Protein AF-A0A2I0UJ95-F1 (afdb_monomer)

Organism: NCBI:txid1758121

Sequence (127 aa):
MPQLIFEKSWQSDEVPADWKRGNVTQYSKREKKEDPGNYRPVSLTSVPGKIMKQILPESLLRHVEYKEAIDDSQHGFTKGKPCLTNLVAFYDIATALVDKGRATDIIYLDLCKAFDTVPHDILVSKL

Mean predicted aligned error: 6.7 Å

Radius of gyration: 20.38 Å; Cα contacts (8 Å, |Δi|>4): 74; chains: 1; bounding box: 40×40×61 Å

Solvent-accessible surface area (backbone atoms only — not comparable to full-atom values): 8041 Å² total; per-residue (Å²): 115,73,64,60,56,53,52,50,26,63,75,64,78,46,75,61,71,70,46,77,42,55,54,75,43,77,43,70,48,96,60,67,88,84,45,78,85,38,45,44,80,42,71,50,53,35,71,69,38,50,52,53,63,65,62,51,50,63,61,51,51,54,49,39,59,74,65,61,72,64,61,90,85,61,32,84,97,41,88,96,35,54,74,64,59,51,52,50,55,49,48,55,54,51,50,60,38,49,78,69,72,43,92,80,87,86,87,89,84,83,69,82,58,61,85,81,66,62,58,63,72,61,52,59,72,71,104

Foldseek 3Di:
DLVVLLVVCVVVVHDDPLQVAWDWDWDADPPDPPDPLRTDTDTHGDPSNVVSVVVPVVVVVVVCVVVVVDDPLDQPPDPPRDPVNNVVVVVVVVVVCVVVVHDDDDDDDDDDPVVVPDDPVVVVVSD

pLDDT: mean 88.44, std 7.74, range [55.12, 97.56]

Structure (mmCIF, N/CA/C/O backbone):
data_AF-A0A2I0UJ95-F1
#
_entry.id   AF-A0A2I0UJ95-F1
#
loop_
_atom_site.group_PDB
_atom_site.id
_atom_site.type_symbol
_atom_site.label_atom_id
_atom_site.label_alt_id
_atom_site.label_comp_id
_atom_site.label_asym_id
_atom_site.label_entity_id
_atom_site.label_seq_id
_atom_site.pdbx_PDB_ins_code
_atom_site.Cartn_x
_atom_site.Cartn_y
_atom_site.Cartn_z
_atom_site.occupancy
_atom_site.B_iso_or_equiv
_atom_site.auth_seq_id
_atom_site.auth_comp_id
_atom_site.auth_asym_id
_atom_site.auth_atom_id
_atom_site.pdbx_PDB_model_num
ATOM 1 N N . MET A 1 1 ? -2.754 -3.826 31.243 1.00 55.12 1 MET A N 1
ATOM 2 C CA . MET A 1 1 ? -4.123 -3.289 31.044 1.00 55.12 1 MET A CA 1
ATOM 3 C C . MET A 1 1 ? -4.557 -3.322 29.572 1.00 55.12 1 MET A C 1
ATOM 5 O O . MET A 1 1 ? -5.556 -3.980 29.328 1.00 55.12 1 MET A O 1
ATOM 9 N N . PRO A 1 2 ? -3.839 -2.743 28.579 1.00 60.97 2 PRO A N 1
ATOM 10 C CA . PRO A 1 2 ? -4.275 -2.797 27.169 1.00 60.97 2 PRO A CA 1
ATOM 11 C C . PRO A 1 2 ? -4.273 -4.215 26.572 1.00 60.97 2 PRO A C 1
ATOM 13 O O . PRO A 1 2 ? -5.222 -4.596 25.900 1.00 60.97 2 PRO A O 1
ATOM 16 N N . GLN A 1 3 ? -3.244 -5.015 26.879 1.00 69.75 3 GLN A N 1
ATOM 17 C CA . GLN A 1 3 ? -3.091 -6.381 26.357 1.00 69.75 3 GLN A CA 1
ATOM 18 C C . GLN A 1 3 ? -4.256 -7.301 26.738 1.00 69.75 3 GLN A C 1
ATOM 20 O O . GLN A 1 3 ? -4.768 -7.996 25.877 1.00 69.75 3 GLN A O 1
ATOM 25 N N . LEU A 1 4 ? -4.752 -7.234 27.980 1.00 82.88 4 LEU A N 1
ATOM 26 C CA . LEU A 1 4 ? -5.847 -8.095 28.446 1.00 82.88 4 LEU A CA 1
ATOM 27 C C . LEU A 1 4 ? -7.150 -7.881 27.658 1.00 82.88 4 LEU A C 1
ATOM 29 O O . LEU A 1 4 ? -7.875 -8.835 27.394 1.00 82.88 4 LEU A O 1
ATOM 33 N N . ILE A 1 5 ? -7.456 -6.635 27.282 1.00 86.50 5 ILE A N 1
ATOM 34 C CA . ILE A 1 5 ? -8.684 -6.320 26.538 1.00 86.50 5 ILE A CA 1
ATOM 35 C C . ILE A 1 5 ? -8.557 -6.790 25.083 1.00 86.50 5 ILE A C 1
ATOM 37 O O . ILE A 1 5 ? -9.523 -7.315 24.533 1.00 86.50 5 ILE A O 1
ATOM 41 N N . PHE A 1 6 ? -7.373 -6.655 24.475 1.00 87.38 6 PHE A N 1
ATOM 42 C CA . PHE A 1 6 ? -7.114 -7.178 23.129 1.00 87.38 6 PHE A CA 1
ATOM 43 C C . PHE A 1 6 ? -7.130 -8.708 23.093 1.00 87.38 6 PHE A C 1
ATOM 45 O O . PHE A 1 6 ? -7.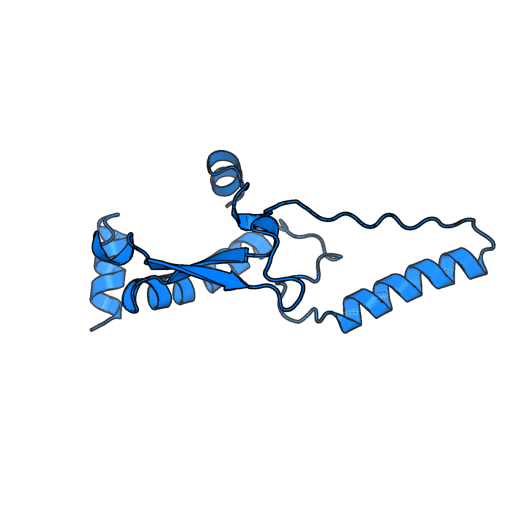769 -9.276 22.217 1.00 87.38 6 PHE A O 1
ATOM 52 N N . GLU A 1 7 ? -6.508 -9.364 24.073 1.00 88.00 7 GLU A N 1
ATOM 53 C CA . GLU A 1 7 ? -6.500 -10.823 24.220 1.00 88.00 7 GLU A CA 1
ATOM 54 C C . GLU A 1 7 ? -7.922 -11.373 24.361 1.00 88.00 7 GLU A C 1
ATOM 56 O O . GLU A 1 7 ? -8.314 -12.298 23.657 1.00 88.00 7 GLU A O 1
ATOM 61 N N . LYS A 1 8 ? -8.731 -10.753 25.231 1.00 90.12 8 LYS A N 1
ATOM 62 C CA . LYS A 1 8 ? -10.128 -11.146 25.425 1.00 90.12 8 LYS A CA 1
ATOM 63 C C . LYS A 1 8 ? -10.932 -10.980 24.138 1.00 90.12 8 LYS A C 1
ATOM 65 O O . LYS A 1 8 ? -11.675 -11.882 23.783 1.00 90.12 8 LYS A O 1
ATOM 70 N N . SER A 1 9 ? -10.756 -9.853 23.447 1.00 89.06 9 SER A N 1
ATOM 71 C CA . SER A 1 9 ? -11.421 -9.577 22.171 1.00 89.06 9 SER A CA 1
ATOM 72 C C . SER A 1 9 ? -11.030 -10.576 21.079 1.00 89.06 9 SER A C 1
ATOM 74 O O . SER A 1 9 ? -11.883 -10.972 20.292 1.00 89.06 9 SER A O 1
ATOM 76 N N . TRP A 1 10 ? -9.766 -11.011 21.062 1.00 86.88 10 TRP A N 1
ATOM 77 C CA . TRP A 1 10 ? -9.265 -12.041 20.154 1.00 86.88 10 TRP A CA 1
ATOM 78 C C . TRP A 1 10 ? -9.848 -13.423 20.462 1.00 86.88 10 TRP A C 1
ATOM 80 O O . TRP A 1 10 ? -10.262 -14.127 19.556 1.00 86.88 10 TRP A O 1
ATOM 90 N N . GLN A 1 11 ? -9.913 -13.810 21.739 1.00 91.12 11 GLN A N 1
ATOM 91 C CA . GLN A 1 11 ? -10.437 -15.119 22.145 1.00 91.12 11 GLN A CA 1
ATOM 92 C C . GLN A 1 11 ? -11.956 -15.239 22.002 1.00 91.12 11 GLN A C 1
ATOM 94 O O . GLN A 1 11 ? -12.463 -16.343 21.827 1.00 91.12 11 GLN A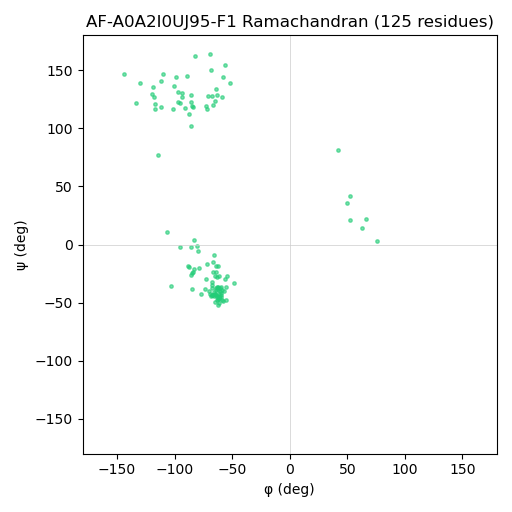 O 1
ATOM 99 N N . SER A 1 12 ? -12.687 -14.131 22.141 1.00 92.75 12 SER A N 1
ATOM 100 C CA . SER A 1 12 ? -14.149 -14.128 22.075 1.00 92.75 12 SER A CA 1
ATOM 101 C C . SER A 1 12 ? -14.705 -13.776 20.697 1.00 92.75 12 SER A C 1
ATOM 103 O O . SER A 1 12 ? -15.921 -13.698 20.569 1.00 92.75 12 SER A O 1
ATOM 105 N N . ASP A 1 13 ? -13.852 -13.474 19.710 1.00 88.56 13 ASP A N 1
ATOM 106 C CA . ASP A 1 13 ? -14.234 -12.928 18.396 1.00 88.56 13 ASP A CA 1
ATOM 107 C C . ASP A 1 13 ? -15.134 -11.671 18.471 1.00 88.56 13 ASP A C 1
ATOM 109 O O . ASP A 1 13 ? -15.814 -11.281 17.516 1.00 88.56 13 ASP A O 1
ATOM 113 N N . GLU A 1 14 ? -15.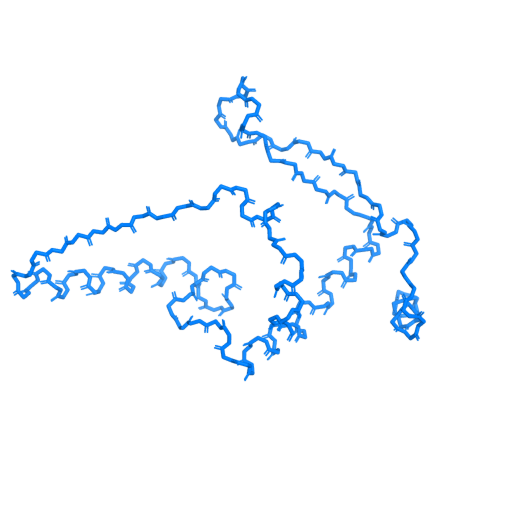120 -10.975 19.613 1.00 90.12 14 GLU A N 1
ATOM 114 C CA . GLU A 1 14 ? -15.961 -9.810 19.869 1.00 90.12 14 GLU A CA 1
ATOM 115 C C . GLU A 1 14 ? -15.111 -8.563 20.077 1.00 90.12 14 GLU A C 1
ATOM 117 O O . GLU A 1 14 ? -14.362 -8.422 21.044 1.00 90.12 14 GLU A O 1
ATOM 122 N N . VAL A 1 15 ? -15.272 -7.601 19.173 1.00 88.25 15 VAL A N 1
ATOM 123 C CA . VAL A 1 15 ? -14.677 -6.267 19.298 1.00 88.25 15 VAL A CA 1
ATOM 124 C C . VAL A 1 15 ? -15.712 -5.300 19.891 1.00 88.25 15 VAL A C 1
ATOM 126 O O . VAL A 1 15 ? -16.830 -5.228 19.360 1.00 88.25 15 VAL A O 1
ATOM 129 N N . PRO A 1 16 ? -15.366 -4.511 20.930 1.00 89.94 16 PRO A N 1
ATOM 130 C CA . PRO A 1 16 ? -16.266 -3.517 21.509 1.00 89.94 16 PRO A CA 1
ATOM 131 C C . PRO A 1 16 ? -16.859 -2.573 20.457 1.00 89.94 16 PRO A C 1
ATOM 133 O O . PRO A 1 16 ? -16.156 -2.096 19.561 1.00 89.94 16 PRO A O 1
ATOM 136 N N . ALA A 1 17 ? -18.149 -2.251 20.587 1.00 89.50 17 ALA A N 1
ATOM 137 C CA . ALA A 1 17 ? -18.863 -1.416 19.617 1.00 89.50 17 ALA A CA 1
ATOM 138 C C . ALA A 1 17 ? -18.179 -0.056 19.389 1.00 89.50 17 ALA A C 1
ATOM 140 O O . ALA A 1 17 ? -18.113 0.429 18.262 1.00 89.50 17 ALA A O 1
ATOM 141 N N . ASP A 1 18 ? -17.614 0.536 20.439 1.00 87.25 18 ASP A N 1
ATOM 142 C CA . ASP A 1 18 ? -16.920 1.827 20.380 1.00 87.25 18 ASP A CA 1
ATOM 143 C C . ASP A 1 18 ? -15.631 1.782 19.552 1.00 87.25 18 ASP A C 1
ATOM 145 O O . ASP A 1 18 ? -15.174 2.807 19.053 1.00 87.25 18 ASP A O 1
ATOM 149 N N . TRP A 1 19 ? -15.025 0.604 19.391 1.00 87.94 19 TRP A N 1
ATOM 150 C CA . TRP A 1 19 ? -13.819 0.421 18.580 1.00 87.94 19 TRP A CA 1
ATOM 151 C C . TRP A 1 19 ? -14.151 0.227 17.101 1.00 87.94 19 TRP A C 1
ATOM 153 O O . TRP A 1 19 ? -13.320 0.520 16.242 1.00 87.94 19 TRP A O 1
ATOM 163 N N . LYS A 1 20 ? -15.377 -0.224 16.808 1.00 85.88 20 LYS A N 1
ATOM 164 C CA . LYS A 1 20 ? -15.918 -0.356 15.449 1.00 85.88 20 LYS A CA 1
ATOM 165 C C . LYS A 1 20 ? -16.383 0.986 14.873 1.00 85.88 20 LYS A C 1
ATOM 167 O O . LYS A 1 20 ? -16.502 1.112 13.658 1.00 85.88 20 LYS A O 1
ATOM 172 N N . ARG A 1 21 ? -16.638 1.993 15.719 1.00 88.38 21 ARG A N 1
ATOM 173 C CA . ARG A 1 21 ? -17.049 3.339 15.289 1.00 88.38 21 ARG A CA 1
ATOM 174 C C . ARG A 1 21 ? -15.840 4.247 15.050 1.00 88.38 21 A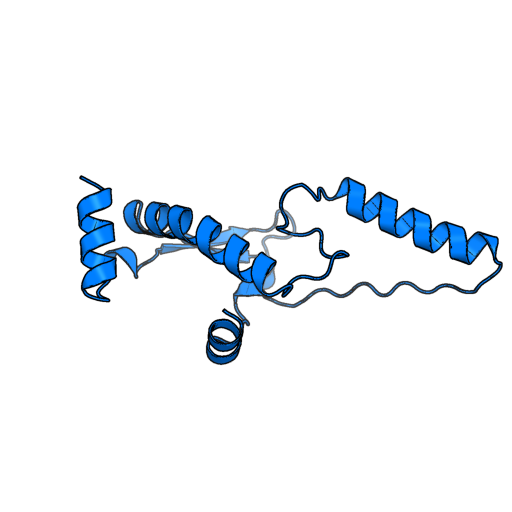RG A C 1
ATOM 176 O O . ARG A 1 21 ? -14.833 4.183 15.755 1.00 88.38 21 ARG A O 1
ATOM 183 N N . GLY A 1 22 ? -15.957 5.119 14.054 1.00 88.19 22 GLY A N 1
ATOM 184 C CA . GLY A 1 22 ? -14.969 6.148 13.751 1.00 88.19 22 GLY A CA 1
ATOM 185 C C . GLY A 1 22 ? -15.642 7.428 13.277 1.00 88.19 22 GLY A C 1
ATOM 186 O O . GLY A 1 22 ? -16.688 7.380 12.632 1.00 88.19 22 GLY A O 1
ATOM 187 N N . ASN A 1 23 ? -15.041 8.569 13.604 1.00 90.50 23 ASN A N 1
ATOM 188 C CA . ASN A 1 23 ? -15.506 9.869 13.130 1.00 90.50 23 ASN A CA 1
ATOM 189 C C . ASN A 1 23 ? -14.888 10.143 11.761 1.00 90.50 23 ASN A C 1
ATOM 191 O O . ASN A 1 23 ? -13.664 10.151 11.634 1.00 90.50 23 ASN A O 1
ATOM 195 N N . VAL A 1 24 ? -15.715 10.373 10.744 1.00 88.31 24 VAL A N 1
ATOM 196 C CA . VAL A 1 24 ? -15.231 10.700 9.399 1.00 88.31 24 VAL A CA 1
ATOM 197 C C . VAL A 1 24 ? -14.959 12.196 9.317 1.00 88.31 24 VAL A C 1
ATOM 199 O O . VAL A 1 24 ? -15.865 13.009 9.488 1.00 88.31 24 VAL A O 1
ATOM 202 N N . THR A 1 25 ? -13.712 12.562 9.043 1.00 88.50 25 THR A N 1
ATOM 203 C CA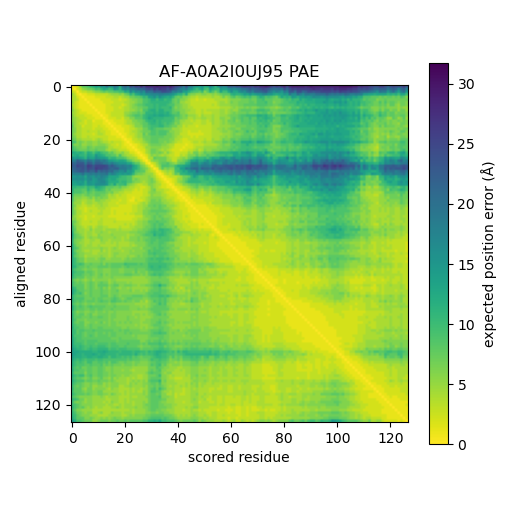 . THR A 1 25 ? -13.315 13.942 8.758 1.00 88.50 25 THR A CA 1
ATOM 204 C C . THR A 1 25 ? -12.889 14.067 7.302 1.00 88.50 25 THR A C 1
ATOM 206 O O . THR A 1 25 ? -12.255 13.177 6.738 1.00 88.50 25 THR A O 1
ATOM 209 N N . GLN A 1 26 ? -13.263 15.172 6.662 1.00 84.12 26 GLN A N 1
ATOM 210 C CA . GLN A 1 26 ? -12.849 15.455 5.293 1.00 84.12 26 GLN A CA 1
ATOM 211 C C . GLN A 1 26 ? -11.468 16.109 5.305 1.00 84.12 26 GLN A C 1
ATOM 213 O O . GLN A 1 26 ? -11.286 17.193 5.860 1.00 84.12 26 GLN A O 1
ATOM 218 N N . TYR A 1 27 ? -10.491 15.457 4.681 1.00 83.06 27 TYR A N 1
ATOM 219 C CA . TYR A 1 27 ? -9.156 16.009 4.494 1.00 83.06 27 TYR A CA 1
ATOM 220 C C . TYR A 1 27 ? -9.004 16.543 3.068 1.00 83.06 27 TYR A C 1
ATOM 222 O O . TYR A 1 27 ? -9.070 15.785 2.101 1.00 83.06 27 TYR A O 1
ATOM 230 N N . SER A 1 28 ? -8.797 17.852 2.934 1.00 78.25 28 SER A N 1
ATOM 231 C CA . SER A 1 28 ? -8.587 18.501 1.636 1.00 78.25 28 SER A CA 1
ATOM 232 C C . SER A 1 28 ? -7.224 18.121 1.062 1.00 78.25 28 SER A C 1
ATOM 234 O O . SER A 1 28 ? -6.195 18.352 1.706 1.00 78.25 28 SER A O 1
ATOM 236 N N . LYS A 1 29 ? -7.182 17.641 -0.189 1.00 72.00 29 LYS A N 1
ATOM 237 C CA . LYS A 1 29 ? -5.962 17.757 -1.003 1.00 72.00 29 LYS A CA 1
ATOM 238 C C . LYS A 1 29 ? -5.609 19.251 -1.098 1.00 72.00 29 LYS A C 1
ATOM 240 O O . LYS A 1 29 ? -6.497 20.101 -1.086 1.00 72.00 29 LYS A O 1
ATOM 245 N N . ARG A 1 30 ? -4.317 19.591 -1.096 1.00 66.56 30 ARG A N 1
ATOM 246 C CA . ARG A 1 30 ? -3.847 20.988 -0.982 1.00 66.56 30 ARG A CA 1
ATOM 247 C C . ARG A 1 30 ? -4.295 21.897 -2.139 1.00 66.56 30 ARG A C 1
ATOM 249 O O . ARG A 1 30 ? -4.290 23.110 -1.963 1.00 66.56 30 ARG A O 1
ATOM 256 N N . GLU A 1 31 ? -4.700 21.342 -3.278 1.00 63.06 31 GLU A N 1
ATOM 257 C CA . GLU A 1 31 ? -5.196 22.095 -4.434 1.00 63.06 31 GLU A CA 1
ATOM 258 C C . GLU A 1 31 ? -6.730 22.131 -4.501 1.00 63.06 31 GLU A C 1
ATOM 260 O O . GLU A 1 31 ? -7.395 21.155 -4.165 1.00 63.06 31 GLU A O 1
ATOM 265 N N . LYS A 1 32 ? -7.260 23.275 -4.963 1.00 62.06 32 LYS A N 1
ATOM 266 C CA . LYS A 1 32 ? -8.660 23.534 -5.356 1.00 62.06 32 LYS A CA 1
ATOM 267 C C . LYS A 1 32 ? -9.719 22.934 -4.413 1.00 62.06 32 LYS A C 1
ATOM 269 O O . LYS A 1 32 ? -10.335 21.914 -4.708 1.00 62.06 32 LYS A O 1
ATOM 274 N N . LYS A 1 33 ? -9.987 23.643 -3.309 1.00 71.81 33 LYS A N 1
ATOM 275 C CA . LYS A 1 33 ? -10.993 23.292 -2.278 1.00 71.81 33 LYS A CA 1
ATOM 276 C C . LYS A 1 33 ? -12.452 23.317 -2.761 1.00 71.81 33 LYS A C 1
ATOM 278 O O . LYS A 1 33 ? -13.346 22.940 -2.018 1.00 71.81 33 LYS A O 1
ATOM 283 N N . GLU A 1 34 ? -12.696 23.808 -3.969 1.00 77.19 34 GLU A N 1
ATOM 284 C CA . GLU A 1 34 ? -14.039 24.014 -4.518 1.00 77.19 34 GLU A CA 1
ATOM 285 C C . GLU A 1 34 ? -14.636 22.736 -5.123 1.00 77.19 34 GLU A C 1
ATOM 287 O O . GLU A 1 34 ? -15.852 22.629 -5.237 1.00 77.19 34 GLU A O 1
ATOM 292 N N . ASP A 1 35 ? -13.799 21.755 -5.474 1.00 78.44 35 ASP A N 1
ATOM 293 C CA . ASP A 1 35 ? -14.245 20.465 -5.998 1.00 78.44 35 ASP A CA 1
ATOM 294 C C . ASP A 1 35 ? -14.434 19.452 -4.847 1.00 78.44 35 ASP A C 1
ATOM 296 O O . ASP A 1 35 ? -13.454 19.089 -4.181 1.00 78.44 35 ASP A O 1
ATOM 300 N N . PRO A 1 36 ? -15.660 18.938 -4.614 1.00 74.56 36 PRO A N 1
ATOM 301 C CA . PRO A 1 36 ? -15.920 17.889 -3.628 1.00 74.56 36 PRO A CA 1
ATOM 302 C C . PRO A 1 36 ? -15.059 16.629 -3.823 1.00 74.56 36 PRO A C 1
ATOM 304 O O . PRO A 1 36 ? -14.755 15.939 -2.848 1.00 74.56 36 PRO A O 1
ATOM 307 N N . GLY A 1 37 ? -14.622 16.338 -5.055 1.00 76.19 37 GLY A N 1
ATOM 308 C CA . GLY A 1 37 ? -13.730 15.222 -5.384 1.00 76.19 37 GLY A CA 1
ATOM 309 C C . GLY A 1 37 ? -12.310 15.349 -4.814 1.00 76.19 37 GLY A C 1
ATOM 310 O O . GLY A 1 37 ? -11.586 14.352 -4.728 1.00 76.19 37 GLY A O 1
ATOM 311 N N . ASN A 1 38 ? -11.912 16.542 -4.360 1.00 79.38 38 ASN A N 1
ATOM 312 C CA . ASN A 1 38 ? -10.591 16.793 -3.774 1.00 79.38 38 ASN A CA 1
ATOM 313 C C . ASN A 1 38 ? -10.504 16.490 -2.276 1.00 79.38 38 ASN A C 1
ATOM 315 O O . ASN A 1 38 ? -9.416 16.570 -1.692 1.00 79.38 38 ASN A O 1
ATOM 319 N N . TYR A 1 39 ? -11.608 16.086 -1.651 1.00 82.19 39 TYR A N 1
ATOM 320 C CA . TYR A 1 39 ? -11.628 15.675 -0.255 1.00 82.19 39 TYR A CA 1
ATOM 321 C C . TYR A 1 39 ? -11.459 14.165 -0.126 1.00 82.19 39 TYR A C 1
ATOM 323 O O . TYR A 1 39 ? -12.159 13.376 -0.758 1.00 82.19 39 TYR A O 1
ATOM 331 N N . ARG A 1 40 ? -10.532 13.749 0.738 1.00 80.88 40 ARG A N 1
ATOM 332 C CA . ARG A 1 40 ? -10.397 12.352 1.154 1.00 80.88 40 ARG A CA 1
ATOM 333 C C . ARG A 1 40 ? -11.116 12.168 2.493 1.00 80.88 40 ARG A C 1
ATOM 335 O O . ARG A 1 40 ? -10.767 12.877 3.442 1.00 80.88 40 ARG A O 1
ATOM 342 N N . PRO A 1 41 ? -12.094 11.255 2.609 1.00 85.69 41 PRO A N 1
ATOM 343 C CA . PRO A 1 41 ? -12.645 10.903 3.908 1.00 85.69 41 PRO A CA 1
ATOM 344 C C . PRO A 1 41 ? -11.574 10.166 4.721 1.00 85.69 41 PRO A C 1
ATOM 346 O O . PRO A 1 41 ? -10.973 9.202 4.254 1.00 85.69 41 PRO A O 1
ATOM 349 N N . VAL A 1 42 ? -11.319 10.622 5.943 1.00 86.69 42 VAL A N 1
ATOM 350 C CA . VAL A 1 42 ? -10.413 9.965 6.889 1.00 86.69 42 VAL A CA 1
ATOM 351 C C . VAL A 1 42 ? -11.226 9.534 8.099 1.00 86.69 42 VAL A C 1
ATOM 353 O O . VAL A 1 42 ? -11.848 10.357 8.765 1.00 86.69 42 VAL A O 1
ATOM 356 N N . SER A 1 43 ? -11.226 8.233 8.393 1.00 88.81 43 SER A N 1
ATOM 357 C CA . SER A 1 43 ? -11.910 7.691 9.567 1.00 88.81 43 SER A CA 1
ATOM 358 C C . SER A 1 43 ? -10.994 7.726 10.790 1.00 88.81 43 SER A C 1
ATOM 360 O O . SER A 1 43 ? -9.992 7.010 10.873 1.00 88.81 43 SER A O 1
ATOM 362 N N . LEU A 1 44 ? -11.335 8.570 11.761 1.00 89.31 44 LEU A N 1
ATOM 363 C CA . LEU A 1 44 ? -10.668 8.649 13.053 1.00 89.31 44 LEU A CA 1
ATOM 364 C C . LEU A 1 44 ? -11.280 7.617 14.002 1.00 89.31 44 LEU A C 1
ATOM 366 O O . LEU A 1 44 ? -12.354 7.830 14.560 1.00 89.31 44 LEU A O 1
ATOM 370 N N . THR A 1 45 ? -10.582 6.502 14.201 1.00 90.50 45 THR A N 1
ATOM 371 C CA . THR A 1 45 ? -10.990 5.470 15.165 1.00 90.50 45 THR A CA 1
ATOM 372 C C . THR A 1 45 ? -10.565 5.806 16.593 1.00 90.50 45 THR A C 1
ATOM 374 O O . THR A 1 45 ? -9.657 6.617 16.813 1.00 90.50 45 THR A O 1
ATOM 377 N N . SER A 1 46 ? -11.189 5.139 17.566 1.00 90.69 46 SER A N 1
ATOM 378 C CA . SER A 1 46 ? -10.814 5.228 18.981 1.00 90.69 46 SER A CA 1
ATOM 379 C C . SER A 1 46 ? -9.342 4.853 19.213 1.00 90.69 46 SER A C 1
ATOM 381 O O . SER A 1 46 ? -8.746 4.104 18.434 1.00 90.69 46 SER A O 1
ATOM 383 N N . VAL A 1 47 ? -8.743 5.369 20.294 1.00 90.00 47 VAL A N 1
ATOM 384 C CA . VAL A 1 47 ? -7.341 5.073 20.653 1.00 90.00 47 VAL A CA 1
ATOM 385 C C . VAL A 1 47 ? -7.094 3.562 20.783 1.00 90.00 47 VAL A C 1
ATOM 387 O O . VAL A 1 47 ? -6.158 3.083 20.141 1.00 90.00 47 VAL A O 1
ATOM 390 N N . PRO A 1 48 ? -7.935 2.776 21.490 1.00 88.62 48 PRO A N 1
ATOM 391 C CA . PRO A 1 48 ? -7.764 1.325 21.532 1.00 88.62 48 PRO A CA 1
ATOM 392 C C . PRO A 1 48 ? -7.862 0.668 20.150 1.00 88.62 48 PRO A C 1
ATOM 394 O O . PRO A 1 48 ? -7.044 -0.186 19.824 1.00 88.62 48 PRO A O 1
ATOM 397 N N . GLY A 1 49 ? -8.795 1.116 19.298 1.00 87.94 49 GLY A N 1
ATOM 398 C CA . GLY A 1 49 ? -8.921 0.616 17.927 1.00 87.94 49 GLY A CA 1
ATOM 399 C C . GLY A 1 49 ? -7.693 0.920 17.062 1.00 87.94 49 GLY A C 1
ATOM 400 O O . GLY A 1 49 ? -7.280 0.080 16.266 1.00 87.94 49 GLY A O 1
ATOM 401 N N . LYS A 1 50 ? -7.058 2.089 17.238 1.00 88.81 50 LYS A N 1
ATOM 402 C CA . LYS A 1 50 ? -5.786 2.419 16.567 1.00 88.81 50 LYS A CA 1
ATOM 403 C C . LYS A 1 50 ? -4.649 1.518 17.034 1.00 88.81 50 LYS A C 1
ATOM 405 O O . LYS A 1 50 ? -3.900 1.035 16.194 1.00 88.81 50 LYS A O 1
ATOM 410 N N . ILE A 1 51 ? -4.540 1.277 18.341 1.00 88.88 51 ILE A N 1
ATOM 411 C CA . ILE A 1 51 ? -3.507 0.397 18.903 1.00 88.88 51 ILE A CA 1
ATOM 412 C C . ILE A 1 51 ? -3.694 -1.033 18.381 1.00 88.88 51 ILE A C 1
ATOM 414 O O . ILE A 1 51 ? -2.734 -1.630 17.907 1.00 88.88 51 ILE A O 1
ATOM 418 N N . MET A 1 52 ? -4.923 -1.560 18.365 1.00 84.19 52 MET A N 1
ATOM 419 C CA . MET A 1 52 ? -5.184 -2.898 17.819 1.00 84.19 52 MET A CA 1
ATOM 420 C C . MET A 1 52 ? -4.785 -3.001 16.340 1.00 84.19 52 MET A C 1
ATOM 422 O O . MET A 1 52 ? -4.094 -3.937 15.944 1.00 84.19 52 MET A O 1
ATOM 426 N N . LYS A 1 53 ? -5.118 -1.983 15.536 1.00 85.62 53 LYS A N 1
ATOM 427 C CA . LYS A 1 53 ? -4.686 -1.880 14.132 1.00 85.62 53 LYS A CA 1
ATOM 428 C C . LYS A 1 53 ? -3.173 -1.733 13.945 1.00 85.62 53 LYS A C 1
ATOM 430 O O . LYS A 1 53 ? -2.713 -1.950 12.835 1.00 85.62 53 LYS A O 1
ATOM 435 N N . GLN A 1 54 ? -2.411 -1.348 14.969 1.00 87.25 54 GLN A N 1
ATOM 436 C CA . GLN A 1 54 ? -0.944 -1.291 14.913 1.00 87.25 54 GLN A CA 1
ATOM 437 C C . GLN A 1 54 ? -0.279 -2.623 15.272 1.00 87.25 54 GLN A C 1
ATOM 439 O O . GLN A 1 54 ? 0.873 -2.828 14.906 1.00 87.25 54 GLN A O 1
ATOM 444 N N . ILE A 1 55 ? -0.985 -3.528 15.956 1.00 85.31 55 ILE A N 1
ATOM 445 C CA . ILE A 1 55 ? -0.455 -4.842 16.354 1.00 85.31 55 ILE A CA 1
ATOM 446 C C . ILE A 1 55 ? -0.609 -5.866 15.216 1.00 85.31 55 ILE A C 1
ATOM 448 O O . ILE A 1 55 ? 0.283 -6.673 14.976 1.00 85.31 55 ILE A O 1
ATOM 452 N N . LEU A 1 56 ? -1.724 -5.809 14.483 1.00 84.44 56 LEU A N 1
ATOM 453 C CA . LEU A 1 56 ? -2.040 -6.725 13.376 1.00 84.44 56 LEU A CA 1
ATOM 454 C C . LEU A 1 56 ? -1.070 -6.692 12.169 1.00 84.44 56 LEU A C 1
ATOM 456 O O . LEU A 1 56 ? -0.799 -7.763 11.621 1.00 84.44 56 LEU A O 1
ATOM 460 N N . PRO A 1 57 ? -0.542 -5.532 11.721 1.00 87.75 57 PRO A N 1
ATOM 461 C CA . PRO A 1 57 ? 0.213 -5.434 10.474 1.00 87.75 57 PRO A CA 1
ATOM 462 C C . PRO A 1 57 ? 1.458 -6.313 10.437 1.00 87.75 57 PRO A C 1
ATOM 464 O O . PRO A 1 57 ? 1.741 -6.885 9.397 1.00 87.75 57 PRO A O 1
ATOM 467 N N . GLU A 1 58 ? 2.169 -6.477 11.554 1.00 86.38 58 GLU A N 1
ATOM 468 C CA . GLU A 1 58 ? 3.382 -7.304 11.606 1.00 86.38 58 GLU A CA 1
ATOM 469 C C . GLU A 1 58 ? 3.083 -8.771 11.255 1.00 86.38 58 GLU A C 1
ATOM 471 O O . GLU A 1 58 ? 3.812 -9.402 10.490 1.00 86.38 58 GLU A O 1
ATOM 476 N N . SER A 1 59 ? 1.977 -9.313 11.776 1.00 88.62 59 SER A N 1
ATOM 477 C CA . SER A 1 59 ? 1.553 -10.681 11.468 1.00 88.62 59 SER A CA 1
ATOM 478 C C . SER A 1 59 ? 1.062 -10.814 10.026 1.00 88.62 59 SER A C 1
ATOM 480 O O . SER A 1 59 ? 1.355 -11.815 9.376 1.00 88.62 59 SER A O 1
ATOM 482 N N . LEU A 1 60 ? 0.325 -9.818 9.524 1.00 89.31 60 LEU A N 1
ATOM 483 C CA . LEU A 1 60 ? -0.174 -9.808 8.147 1.00 89.31 60 LEU A CA 1
ATOM 484 C C . LEU A 1 60 ? 0.964 -9.693 7.130 1.00 89.31 60 LEU A C 1
ATOM 486 O O . LEU A 1 60 ? 0.966 -10.422 6.146 1.00 89.31 60 LEU A O 1
ATOM 490 N N . LEU A 1 61 ? 1.946 -8.824 7.377 1.00 88.06 61 LEU A N 1
ATOM 491 C CA . LEU A 1 61 ? 3.111 -8.656 6.507 1.00 88.06 61 LEU A CA 1
ATOM 492 C C . LEU A 1 61 ? 3.913 -9.951 6.410 1.00 88.06 61 LEU A C 1
ATOM 494 O O . LEU A 1 61 ? 4.190 -10.403 5.306 1.00 88.06 61 LEU A O 1
ATOM 498 N N . ARG A 1 62 ? 4.184 -10.608 7.543 1.00 89.25 62 ARG A N 1
ATOM 499 C CA . ARG A 1 62 ? 4.883 -11.902 7.559 1.00 89.25 62 ARG A CA 1
ATOM 500 C C . ARG A 1 62 ? 4.146 -12.975 6.760 1.00 89.25 62 ARG A C 1
ATOM 502 O O . ARG A 1 62 ? 4.765 -13.792 6.090 1.00 89.25 62 ARG A O 1
ATOM 509 N N . HIS A 1 63 ? 2.820 -12.989 6.850 1.00 90.69 63 HIS A N 1
ATOM 510 C CA . HIS A 1 63 ? 1.988 -13.935 6.113 1.00 90.69 63 HIS A CA 1
ATOM 511 C C . HIS A 1 63 ? 1.988 -13.665 4.605 1.00 90.69 63 HIS A C 1
ATOM 513 O O . HIS A 1 63 ? 2.108 -14.590 3.807 1.00 90.69 63 HIS A O 1
ATOM 519 N N . VAL A 1 64 ? 1.898 -12.393 4.218 1.00 90.25 64 VAL A N 1
ATOM 520 C CA . VAL A 1 64 ? 1.979 -11.947 2.822 1.00 90.25 64 VAL A CA 1
ATOM 521 C C . VAL A 1 64 ? 3.356 -12.247 2.220 1.00 90.25 64 VAL A C 1
ATOM 523 O O . VAL A 1 64 ? 3.422 -12.691 1.076 1.00 90.25 64 VAL A O 1
ATOM 526 N N . GLU A 1 65 ? 4.432 -12.067 2.993 1.00 88.31 65 GLU A N 1
ATOM 527 C CA . GLU A 1 65 ? 5.798 -12.459 2.622 1.00 88.31 65 GLU A CA 1
ATOM 528 C C . GLU A 1 65 ? 5.916 -13.980 2.452 1.00 88.31 65 GLU A C 1
ATOM 530 O O . GLU A 1 65 ? 6.410 -14.441 1.430 1.00 88.31 65 GLU A O 1
ATOM 535 N N . TYR A 1 66 ? 5.402 -14.769 3.404 1.00 90.69 66 TYR A N 1
ATOM 536 C CA . TYR A 1 66 ? 5.413 -16.236 3.324 1.00 90.69 66 TYR A CA 1
ATOM 537 C C . TYR A 1 66 ? 4.653 -16.777 2.104 1.00 90.69 66 TYR A C 1
ATOM 539 O O . TYR A 1 66 ? 5.068 -17.767 1.507 1.00 90.69 66 TYR A O 1
ATOM 547 N N . LYS A 1 67 ? 3.538 -16.137 1.734 1.00 91.88 67 LYS A N 1
ATOM 548 C CA . LYS A 1 67 ? 2.747 -16.496 0.549 1.00 91.88 67 LYS A CA 1
ATOM 549 C C . LYS A 1 67 ? 3.314 -15.946 -0.765 1.00 91.88 67 LYS A C 1
ATOM 551 O O . LYS A 1 67 ? 2.686 -16.171 -1.796 1.00 91.88 67 LYS A O 1
ATOM 556 N N . GLU A 1 68 ? 4.417 -15.193 -0.729 1.00 90.00 68 GLU A N 1
ATOM 557 C CA . GLU A 1 68 ? 4.981 -14.491 -1.893 1.00 90.00 68 GLU A CA 1
ATOM 558 C C . GLU A 1 68 ? 3.915 -13.670 -2.647 1.00 90.00 68 GLU A C 1
ATOM 560 O O . GLU A 1 68 ? 3.899 -13.567 -3.871 1.00 90.00 68 GLU A O 1
ATOM 565 N N . ALA A 1 69 ? 2.967 -13.087 -1.904 1.00 90.50 69 ALA A N 1
ATOM 566 C CA . ALA A 1 69 ? 1.793 -12.441 -2.489 1.00 90.50 69 ALA A CA 1
ATOM 567 C C . ALA A 1 69 ? 2.078 -11.024 -3.029 1.00 90.50 69 ALA A C 1
ATOM 569 O O . ALA A 1 69 ? 1.196 -10.406 -3.631 1.00 90.50 69 ALA A O 1
ATOM 570 N N . ILE A 1 70 ? 3.288 -10.502 -2.804 1.00 90.81 70 ILE A N 1
ATOM 571 C CA . ILE A 1 70 ? 3.766 -9.210 -3.303 1.00 90.81 70 ILE A CA 1
ATOM 572 C C . ILE A 1 70 ? 4.967 -9.450 -4.220 1.00 90.81 70 ILE A C 1
ATOM 574 O O . ILE A 1 70 ? 5.947 -10.059 -3.806 1.00 90.81 70 ILE A O 1
ATOM 578 N N . ASP A 1 71 ? 4.898 -8.913 -5.438 1.00 91.94 71 ASP A N 1
ATOM 579 C CA . ASP A 1 71 ? 5.990 -8.968 -6.410 1.00 91.94 71 ASP A CA 1
ATOM 580 C C . ASP A 1 71 ? 7.192 -8.112 -5.979 1.00 91.94 71 ASP A C 1
ATOM 582 O O . ASP A 1 71 ? 7.045 -7.059 -5.349 1.00 91.94 71 ASP A O 1
ATOM 586 N N . ASP A 1 72 ? 8.398 -8.517 -6.374 1.00 90.69 72 ASP A N 1
ATOM 587 C CA . ASP A 1 72 ? 9.623 -7.811 -6.005 1.00 90.69 72 ASP A CA 1
ATOM 588 C C . ASP A 1 72 ? 9.722 -6.389 -6.569 1.00 90.69 72 ASP A C 1
ATOM 590 O O . ASP A 1 72 ? 10.386 -5.534 -5.968 1.00 90.69 72 ASP A O 1
ATOM 594 N N . SER A 1 73 ? 9.012 -6.091 -7.657 1.00 93.00 73 SER A N 1
ATOM 595 C CA . SER A 1 73 ? 8.905 -4.734 -8.197 1.00 93.00 73 SER A CA 1
ATOM 596 C C . SER A 1 73 ? 8.038 -3.801 -7.340 1.00 93.00 73 SER A C 1
ATOM 598 O O . SER A 1 73 ? 8.153 -2.576 -7.458 1.00 93.00 73 SER A O 1
ATOM 600 N N . GLN A 1 74 ? 7.207 -4.326 -6.430 1.00 93.75 74 GLN A N 1
ATOM 601 C CA . GLN A 1 74 ? 6.371 -3.509 -5.552 1.00 93.75 74 GLN A CA 1
ATOM 602 C C . GLN A 1 74 ? 7.221 -2.802 -4.490 1.00 93.75 74 GLN A C 1
ATOM 604 O O . GLN A 1 74 ? 7.795 -3.414 -3.588 1.00 93.75 74 GLN A O 1
ATOM 609 N N . HIS A 1 75 ? 7.222 -1.473 -4.556 1.00 93.94 75 HIS A N 1
ATOM 610 C CA . HIS A 1 75 ? 7.916 -0.617 -3.593 1.00 93.94 75 HIS A CA 1
ATOM 611 C C . HIS A 1 75 ? 6.969 0.028 -2.575 1.00 93.94 75 HIS A C 1
ATOM 613 O O . HIS A 1 75 ? 7.317 0.212 -1.410 1.00 93.94 75 HIS A O 1
ATOM 619 N N . GLY A 1 76 ? 5.754 0.383 -3.002 1.00 92.81 76 GLY A N 1
ATOM 620 C CA . GLY A 1 76 ? 4.786 1.056 -2.141 1.00 92.81 76 GLY A CA 1
ATOM 621 C C . GLY A 1 76 ? 4.374 0.174 -0.965 1.00 92.81 76 GLY A C 1
ATOM 622 O O . GLY A 1 76 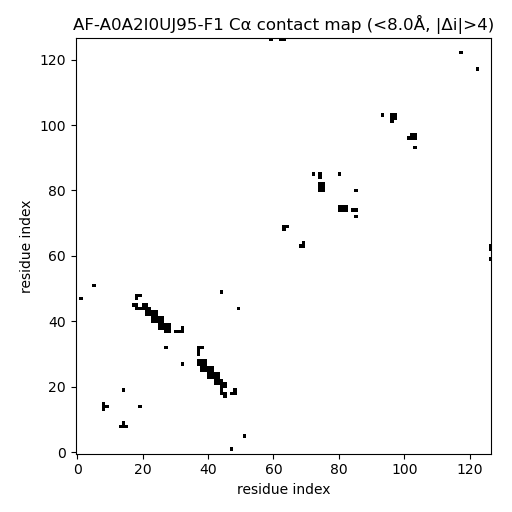? 3.949 -0.958 -1.176 1.00 92.81 76 GLY A O 1
ATOM 623 N N . PHE A 1 77 ? 4.454 0.724 0.250 1.00 89.31 77 PHE A 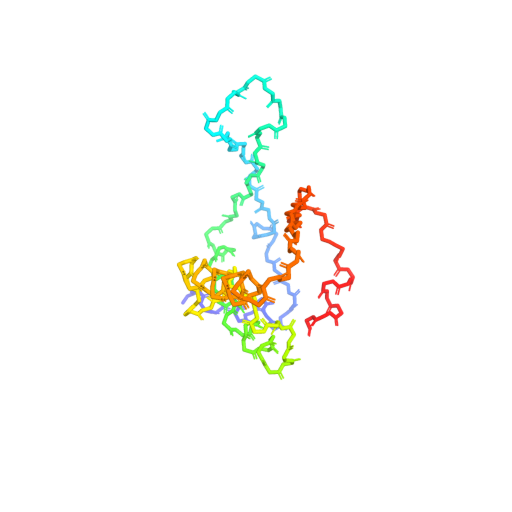N 1
ATOM 624 C CA . PHE A 1 77 ? 4.114 0.053 1.515 1.00 89.31 77 PHE A CA 1
ATOM 625 C C . PHE A 1 77 ? 4.975 -1.174 1.870 1.00 89.31 77 PHE A C 1
ATOM 627 O O . PHE A 1 77 ? 4.634 -1.894 2.806 1.00 89.31 77 PHE A O 1
ATOM 634 N N . THR A 1 78 ? 6.115 -1.371 1.201 1.00 89.38 78 THR A N 1
ATOM 635 C CA . THR A 1 78 ? 7.043 -2.474 1.487 1.00 89.38 78 THR A CA 1
ATOM 636 C C . THR A 1 78 ? 8.230 -1.990 2.319 1.00 89.38 78 THR A C 1
ATOM 638 O O . THR A 1 78 ? 8.818 -0.932 2.068 1.00 89.38 78 THR A O 1
ATOM 641 N N . LYS A 1 79 ? 8.612 -2.767 3.337 1.00 87.69 79 LYS A N 1
ATOM 642 C CA . LYS A 1 79 ? 9.744 -2.442 4.213 1.00 87.69 79 LYS A CA 1
ATOM 643 C C . LYS A 1 79 ? 11.052 -2.433 3.413 1.00 87.69 79 LYS A C 1
ATOM 645 O O . LYS A 1 79 ? 11.318 -3.337 2.634 1.00 87.69 79 LYS A O 1
ATOM 650 N N . GLY A 1 80 ? 11.878 -1.405 3.615 1.00 90.06 80 GLY A N 1
ATOM 651 C CA . GLY A 1 80 ? 13.198 -1.303 2.978 1.00 90.06 80 GLY A CA 1
ATOM 652 C C . GLY A 1 80 ? 13.200 -0.903 1.495 1.00 90.06 80 GLY A C 1
ATOM 653 O O . GLY A 1 80 ? 14.279 -0.810 0.920 1.00 90.06 80 GLY A O 1
ATOM 654 N N . LYS A 1 81 ? 12.039 -0.617 0.886 1.00 93.31 81 LYS A N 1
ATOM 655 C CA . LYS A 1 81 ? 11.911 -0.221 -0.530 1.00 93.31 81 LYS A CA 1
ATOM 656 C C . LYS A 1 81 ? 11.413 1.234 -0.667 1.00 93.31 81 LYS A C 1
ATOM 658 O O . LYS A 1 81 ? 10.228 1.457 -0.908 1.00 93.31 81 LYS A O 1
ATOM 663 N N . PRO A 1 82 ? 12.267 2.258 -0.463 1.00 95.00 82 PRO A N 1
ATOM 664 C CA . PRO A 1 82 ? 11.850 3.658 -0.568 1.00 95.00 82 PRO A CA 1
ATOM 665 C C . PRO A 1 82 ? 11.520 4.058 -2.017 1.00 95.00 82 PRO A C 1
ATOM 667 O O . PRO A 1 82 ? 11.954 3.421 -2.972 1.00 95.00 82 PRO A O 1
ATOM 670 N N . CYS A 1 83 ? 10.824 5.185 -2.209 1.00 94.88 83 CYS A N 1
ATOM 671 C CA . CYS A 1 83 ? 10.474 5.681 -3.551 1.00 94.88 83 CYS A CA 1
ATOM 672 C C . CYS A 1 83 ? 11.692 5.883 -4.468 1.00 94.88 83 CYS A C 1
ATOM 674 O O . CYS A 1 83 ? 11.575 5.754 -5.683 1.00 94.88 83 CYS A O 1
ATOM 676 N N . LEU A 1 84 ? 12.857 6.196 -3.889 1.00 96.25 84 LEU A N 1
ATOM 677 C CA . LEU A 1 84 ? 14.088 6.397 -4.645 1.00 96.25 84 LEU A CA 1
ATOM 678 C C . LEU A 1 84 ? 14.552 5.114 -5.345 1.00 96.25 84 LEU A C 1
ATOM 680 O O . LEU A 1 84 ? 14.924 5.185 -6.510 1.00 96.25 84 LEU A O 1
ATOM 684 N N . THR A 1 85 ? 14.499 3.951 -4.685 1.00 95.94 85 THR A N 1
ATOM 685 C CA . THR A 1 85 ? 14.932 2.694 -5.320 1.00 95.94 85 THR A CA 1
ATOM 686 C C . THR A 1 85 ? 13.991 2.296 -6.449 1.00 95.94 85 THR A C 1
ATOM 688 O O . THR A 1 85 ? 14.459 1.792 -7.462 1.00 95.94 85 THR A O 1
ATOM 691 N N . ASN A 1 86 ? 12.697 2.618 -6.330 1.00 95.69 86 ASN A N 1
ATOM 692 C CA . ASN A 1 86 ? 11.738 2.425 -7.417 1.00 95.69 86 ASN A CA 1
ATOM 693 C C . ASN A 1 86 ? 12.112 3.262 -8.647 1.00 95.69 86 ASN A C 1
ATOM 695 O O . ASN A 1 86 ? 12.106 2.773 -9.772 1.00 95.69 86 ASN A O 1
ATOM 699 N N . LEU A 1 87 ? 12.467 4.532 -8.423 1.00 96.12 87 LEU A N 1
ATOM 700 C CA . LEU A 1 87 ? 12.856 5.444 -9.494 1.00 96.12 87 LEU A CA 1
ATOM 701 C C . LEU A 1 87 ? 14.150 4.993 -10.182 1.00 96.12 87 LEU A C 1
ATOM 703 O O . LEU A 1 87 ? 14.227 5.026 -11.405 1.00 96.12 87 LEU A O 1
ATOM 707 N N . VAL A 1 88 ? 15.141 4.556 -9.401 1.00 96.81 88 VAL A N 1
ATOM 708 C CA . VAL A 1 88 ? 16.404 4.019 -9.928 1.00 96.81 88 VAL A CA 1
ATOM 709 C C . VAL A 1 88 ? 16.144 2.762 -10.758 1.00 96.81 88 VAL A C 1
ATOM 711 O O . VAL A 1 88 ? 16.507 2.739 -11.927 1.00 96.81 88 VAL A O 1
ATOM 714 N N . ALA A 1 89 ? 15.420 1.778 -10.212 1.00 95.75 89 ALA A N 1
ATOM 715 C CA . ALA A 1 89 ? 15.089 0.545 -10.928 1.00 95.75 89 ALA A CA 1
ATOM 716 C C . ALA A 1 89 ? 14.341 0.819 -12.244 1.00 95.75 89 ALA A C 1
ATOM 718 O O . ALA A 1 89 ? 14.622 0.201 -13.270 1.00 95.75 89 ALA A O 1
ATOM 719 N N . PHE A 1 90 ? 13.418 1.783 -12.234 1.00 95.50 90 PHE A N 1
ATOM 720 C CA . PHE A 1 90 ? 12.717 2.226 -13.433 1.00 95.50 90 PHE A CA 1
ATOM 721 C C . PHE A 1 90 ? 13.669 2.812 -14.488 1.00 95.50 90 PHE A C 1
ATOM 723 O O . PHE A 1 90 ? 13.616 2.403 -15.650 1.00 95.50 90 PHE A O 1
ATOM 730 N N . TYR A 1 91 ? 14.544 3.747 -14.103 1.00 95.81 91 TYR A N 1
ATOM 731 C CA . TYR A 1 91 ? 15.480 4.370 -15.042 1.00 95.81 91 TYR A CA 1
ATOM 732 C C . TYR A 1 91 ? 16.532 3.396 -15.563 1.00 95.81 91 TYR A C 1
ATOM 734 O O . TYR A 1 91 ? 16.889 3.493 -16.736 1.00 95.81 91 TYR A O 1
ATOM 742 N N . ASP A 1 92 ? 16.987 2.446 -14.749 1.00 96.69 92 ASP A N 1
ATOM 743 C CA . ASP A 1 92 ? 17.923 1.406 -15.183 1.00 96.69 92 ASP A CA 1
ATOM 744 C C . ASP A 1 92 ? 17.313 0.572 -16.319 1.00 96.69 92 ASP A C 1
ATOM 746 O O . ASP A 1 92 ? 17.946 0.357 -17.356 1.00 96.69 92 ASP A O 1
ATOM 750 N N . ILE A 1 93 ? 16.045 0.166 -16.171 1.00 95.31 93 ILE A N 1
ATOM 751 C CA . ILE A 1 93 ? 15.310 -0.579 -17.203 1.00 95.31 93 ILE A CA 1
ATOM 752 C C . ILE A 1 93 ? 15.106 0.283 -18.453 1.00 95.31 93 ILE A C 1
ATOM 754 O O . ILE A 1 93 ? 15.397 -0.165 -19.564 1.00 95.31 93 ILE A O 1
ATOM 758 N N . ALA A 1 94 ? 14.615 1.514 -18.287 1.00 95.56 94 ALA A N 1
ATOM 759 C CA . ALA A 1 94 ? 14.321 2.405 -19.406 1.00 95.56 94 ALA A CA 1
ATOM 760 C C . ALA A 1 94 ? 15.586 2.740 -20.214 1.00 95.56 94 ALA A C 1
ATOM 762 O O . ALA A 1 94 ? 15.591 2.611 -21.438 1.00 95.56 94 ALA A O 1
ATOM 763 N N . THR A 1 95 ? 16.678 3.093 -19.535 1.00 95.88 95 THR A N 1
ATOM 764 C CA . THR A 1 95 ? 17.957 3.442 -20.173 1.00 95.88 95 THR A CA 1
ATOM 765 C C . THR A 1 95 ? 18.538 2.240 -20.913 1.00 95.88 95 THR A C 1
ATOM 767 O O . THR A 1 95 ? 18.892 2.357 -22.082 1.00 95.88 95 THR A O 1
ATOM 770 N N . ALA A 1 96 ? 18.512 1.046 -20.309 1.00 97.38 96 ALA A N 1
ATOM 771 C CA . ALA A 1 96 ? 18.998 -0.170 -20.962 1.00 97.38 96 ALA A CA 1
ATOM 772 C C . ALA A 1 96 ? 18.207 -0.555 -22.230 1.00 97.38 96 ALA A C 1
ATOM 774 O O . ALA A 1 96 ? 18.747 -1.225 -23.116 1.00 97.38 96 ALA A O 1
ATOM 775 N N . LEU A 1 97 ? 16.924 -0.188 -22.324 1.00 96.81 97 LEU A N 1
ATOM 776 C CA . LEU A 1 97 ? 16.118 -0.383 -23.533 1.00 96.81 97 LEU A CA 1
ATOM 777 C C . LEU A 1 97 ? 16.441 0.665 -24.605 1.00 96.81 97 LEU A C 1
ATOM 779 O O . LEU A 1 97 ? 16.601 0.304 -25.775 1.00 96.81 97 LEU A O 1
ATOM 783 N N . VAL A 1 98 ? 16.594 1.926 -24.198 1.00 94.75 98 VAL A N 1
ATOM 784 C CA . VAL A 1 98 ? 16.970 3.038 -25.082 1.00 94.75 98 VAL A CA 1
ATOM 785 C C . VAL A 1 98 ? 18.355 2.818 -25.691 1.00 94.75 98 VAL A C 1
ATOM 787 O O . VAL A 1 98 ? 18.502 2.943 -26.905 1.00 94.75 98 VAL A O 1
ATOM 790 N N . ASP A 1 99 ? 19.338 2.387 -24.898 1.00 96.88 99 ASP A N 1
ATOM 791 C CA . ASP A 1 99 ? 20.702 2.092 -25.363 1.00 96.88 99 ASP A CA 1
ATOM 792 C C . ASP A 1 99 ? 20.736 0.974 -26.415 1.00 96.88 99 ASP A C 1
ATOM 794 O O . ASP A 1 99 ? 21.608 0.932 -27.283 1.00 96.88 99 ASP A O 1
ATOM 798 N N . LYS A 1 100 ? 19.750 0.070 -26.382 1.00 97.56 100 LYS A N 1
ATOM 799 C CA . LYS A 1 100 ? 19.563 -0.990 -27.388 1.00 97.56 100 LYS A CA 1
ATOM 800 C C . LYS A 1 100 ? 18.807 -0.514 -28.632 1.00 97.56 100 LYS A C 1
ATOM 802 O O . LYS A 1 100 ? 18.478 -1.340 -29.484 1.00 97.56 100 LYS A O 1
ATOM 807 N N . GLY A 1 101 ? 18.482 0.775 -28.726 1.00 96.31 101 GLY A N 1
ATOM 808 C CA . GLY A 1 101 ? 17.700 1.359 -29.814 1.00 96.31 101 GLY A CA 1
ATOM 809 C C . GLY A 1 101 ? 16.247 0.880 -29.857 1.00 96.31 101 GLY A C 1
ATOM 810 O O . GLY A 1 101 ? 15.630 0.909 -30.921 1.00 96.31 101 GLY A O 1
ATOM 811 N N . ARG A 1 102 ? 15.691 0.390 -28.737 1.00 95.88 102 ARG A N 1
ATOM 812 C CA . ARG A 1 102 ? 14.306 -0.102 -28.687 1.00 95.88 102 ARG A CA 1
ATOM 813 C C . ARG A 1 102 ? 13.338 1.045 -28.416 1.00 95.88 102 ARG A C 1
ATOM 815 O O . ARG A 1 102 ? 13.485 1.766 -27.430 1.00 95.88 102 ARG A O 1
ATOM 822 N N . ALA A 1 103 ? 12.303 1.158 -29.246 1.00 93.94 103 ALA A N 1
ATOM 823 C CA . ALA A 1 103 ? 11.152 1.999 -28.935 1.00 93.94 103 ALA A CA 1
ATOM 824 C C . ALA A 1 103 ? 10.525 1.528 -27.612 1.00 93.94 103 ALA A C 1
ATOM 826 O O . ALA A 1 103 ? 10.266 0.335 -27.440 1.00 93.94 103 ALA A O 1
ATOM 827 N N . THR A 1 104 ? 10.346 2.456 -26.674 1.00 92.88 104 THR A N 1
ATOM 828 C CA . THR A 1 104 ? 9.892 2.169 -25.310 1.00 92.88 104 THR A CA 1
ATOM 829 C C . THR A 1 104 ? 8.803 3.162 -24.933 1.00 92.88 104 THR A C 1
ATOM 831 O O . THR A 1 104 ? 9.054 4.364 -24.916 1.00 92.88 104 THR A O 1
ATOM 834 N N . ASP A 1 105 ? 7.623 2.649 -24.597 1.00 94.06 105 ASP A N 1
ATOM 835 C CA . ASP A 1 105 ? 6.487 3.429 -24.111 1.00 94.06 105 ASP A CA 1
ATOM 836 C C . ASP A 1 105 ? 6.237 3.130 -22.629 1.00 94.06 105 ASP A C 1
ATOM 838 O O . ASP A 1 105 ? 6.444 2.008 -22.161 1.00 94.06 105 ASP A O 1
ATOM 842 N N . ILE A 1 106 ? 5.779 4.136 -21.882 1.00 93.25 106 ILE A N 1
ATOM 843 C CA . ILE A 1 106 ? 5.503 4.030 -20.444 1.00 93.25 106 ILE A CA 1
ATOM 844 C C . ILE A 1 106 ? 4.027 4.334 -20.201 1.00 93.25 106 ILE A C 1
ATOM 846 O O . ILE A 1 106 ? 3.515 5.365 -20.637 1.00 93.25 106 ILE A O 1
ATOM 850 N N . ILE A 1 107 ? 3.353 3.452 -19.463 1.00 95.44 107 ILE A N 1
ATOM 851 C CA . ILE A 1 107 ? 1.945 3.606 -19.095 1.00 95.44 107 ILE A CA 1
ATOM 852 C C . ILE A 1 107 ? 1.860 3.850 -17.590 1.00 95.44 107 ILE A C 1
ATOM 854 O O . ILE A 1 107 ? 2.227 2.991 -16.790 1.00 95.44 107 ILE A O 1
ATOM 858 N N . TYR A 1 108 ? 1.340 5.015 -17.207 1.00 94.88 108 TYR A N 1
ATOM 859 C CA . TYR A 1 108 ? 1.019 5.329 -15.817 1.00 94.88 108 TYR A CA 1
ATOM 860 C C . TYR A 1 108 ? -0.448 5.003 -15.539 1.00 94.88 108 TYR A C 1
ATOM 862 O O . TYR A 1 108 ? -1.338 5.466 -16.251 1.00 94.88 108 TYR A O 1
ATOM 870 N N . LEU A 1 109 ? -0.694 4.217 -14.492 1.00 95.62 109 LEU A N 1
ATOM 871 C CA . LEU A 1 109 ? -2.029 3.822 -14.047 1.00 95.62 109 LEU A CA 1
ATOM 872 C C . LEU A 1 109 ? -2.260 4.322 -12.621 1.00 95.62 109 LEU A C 1
ATOM 874 O O . LEU A 1 109 ? -1.393 4.168 -11.762 1.00 95.62 109 LEU A O 1
ATOM 878 N N . ASP A 1 110 ? -3.440 4.884 -12.368 1.00 92.81 110 ASP A N 1
ATOM 879 C CA . ASP A 1 110 ? -3.898 5.256 -11.029 1.00 92.81 110 ASP A CA 1
ATOM 880 C C . ASP A 1 110 ? -5.304 4.697 -10.790 1.00 92.81 110 ASP A C 1
ATOM 882 O O . ASP A 1 110 ? -6.162 4.716 -11.677 1.00 92.81 110 ASP A O 1
ATOM 886 N N . LEU A 1 111 ? -5.538 4.176 -9.586 1.00 90.75 111 LEU A N 1
ATOM 887 C CA . LEU A 1 111 ? -6.814 3.576 -9.207 1.00 90.75 111 LEU A CA 1
ATOM 888 C C . LEU A 1 111 ? -7.684 4.608 -8.488 1.00 90.75 111 LEU A C 1
ATOM 890 O O . LEU A 1 111 ? -7.336 5.118 -7.419 1.00 90.75 111 LEU A O 1
ATOM 894 N N . CYS A 1 112 ? -8.875 4.867 -9.031 1.00 86.25 112 CYS A N 1
ATOM 895 C CA . CYS A 1 112 ? -9.834 5.751 -8.382 1.00 86.25 112 CYS A CA 1
ATOM 896 C C . CYS A 1 112 ? -10.298 5.147 -7.047 1.00 86.25 112 CYS A C 1
ATOM 898 O O . CYS A 1 112 ? -10.824 4.034 -7.008 1.00 86.25 112 CYS A O 1
ATOM 900 N N . LYS A 1 113 ? -10.123 5.904 -5.955 1.00 84.44 113 LYS A N 1
ATOM 901 C CA . LYS A 1 113 ? -10.572 5.533 -4.600 1.00 84.44 113 LYS A CA 1
ATOM 902 C C . LYS A 1 113 ? -10.103 4.137 -4.153 1.00 84.44 113 LYS A C 1
ATOM 904 O O . LYS A 1 113 ? -10.859 3.409 -3.524 1.00 84.44 113 LYS A O 1
ATOM 909 N N . ALA A 1 114 ? -8.847 3.785 -4.439 1.00 89.62 114 ALA A N 1
ATOM 910 C CA . ALA A 1 114 ? -8.295 2.439 -4.242 1.00 89.62 114 ALA A CA 1
ATOM 911 C C . ALA A 1 114 ? -8.558 1.790 -2.866 1.00 89.62 114 ALA A C 1
ATOM 913 O O . ALA A 1 114 ? -8.695 0.578 -2.794 1.00 89.62 114 ALA A O 1
ATOM 914 N N . PHE A 1 115 ? -8.627 2.570 -1.780 1.00 86.62 115 PHE A N 1
ATOM 915 C CA . PHE A 1 115 ? -8.914 2.045 -0.437 1.00 86.62 115 PHE A CA 1
ATOM 916 C C . PHE A 1 115 ? -10.411 1.886 -0.143 1.00 86.62 115 PHE A C 1
ATOM 918 O O . PHE A 1 115 ? -10.773 1.068 0.698 1.00 86.62 115 PHE A O 1
ATOM 925 N N . ASP A 1 116 ? -11.270 2.645 -0.826 1.00 86.69 116 ASP A N 1
ATOM 926 C CA . ASP A 1 116 ? -12.724 2.608 -0.632 1.00 86.69 116 ASP A CA 1
ATOM 927 C C . ASP A 1 116 ? -13.392 1.542 -1.519 1.00 86.69 116 ASP A C 1
ATOM 929 O O . ASP A 1 116 ? -14.534 1.164 -1.276 1.00 86.69 116 ASP A O 1
ATOM 933 N N . THR A 1 117 ? -12.701 1.077 -2.565 1.00 91.75 117 THR A N 1
ATOM 934 C CA . THR A 1 117 ? -13.246 0.178 -3.598 1.00 91.75 117 THR A CA 1
ATOM 935 C C . THR A 1 117 ? -12.742 -1.262 -3.496 1.00 91.75 117 THR A C 1
ATOM 937 O O . THR A 1 117 ? -12.983 -2.054 -4.404 1.00 91.75 117 THR A O 1
ATOM 940 N N . VAL A 1 118 ? -12.063 -1.631 -2.402 1.00 93.31 118 VAL A N 1
ATOM 941 C CA . VAL A 1 118 ? -11.537 -2.991 -2.213 1.00 93.31 118 VAL A CA 1
ATOM 942 C C . VAL A 1 118 ? -12.679 -3.980 -1.923 1.0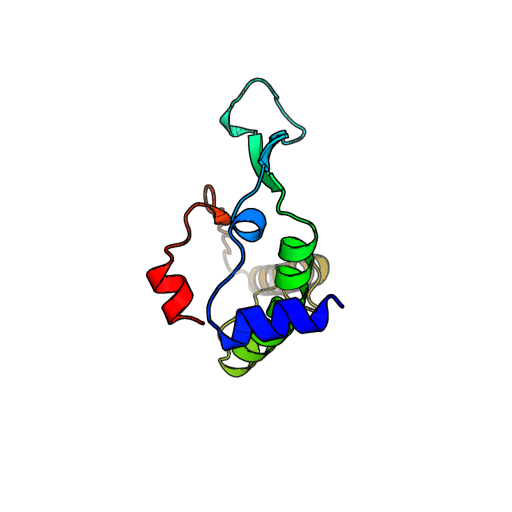0 93.31 118 VAL A C 1
ATOM 944 O O . VAL A 1 118 ? -13.342 -3.844 -0.893 1.00 93.31 118 VAL A O 1
ATOM 947 N N . PRO A 1 119 ? -12.899 -5.010 -2.763 1.00 95.31 119 PRO A N 1
ATOM 948 C CA . PRO A 1 119 ? -13.870 -6.065 -2.477 1.00 95.31 119 PRO A CA 1
ATOM 949 C C . PRO A 1 119 ? -13.431 -6.905 -1.267 1.00 95.31 119 PRO A C 1
ATOM 951 O O . PRO 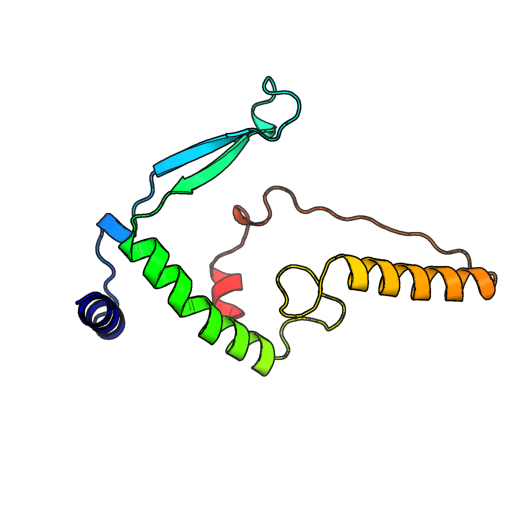A 1 119 ? -12.348 -7.498 -1.259 1.00 95.31 119 PRO A O 1
ATOM 954 N N . HIS A 1 120 ? -14.264 -6.927 -0.222 1.00 94.31 120 HIS A N 1
ATOM 955 C CA . HIS A 1 120 ? -13.932 -7.544 1.066 1.00 94.31 120 HIS A CA 1
ATOM 956 C C . HIS A 1 120 ? -13.791 -9.069 0.998 1.00 94.31 120 HIS A C 1
ATOM 958 O O . HIS A 1 120 ? -12.911 -9.624 1.649 1.00 94.31 120 HIS A O 1
ATOM 964 N N . ASP A 1 121 ? -14.623 -9.739 0.205 1.00 96.25 121 ASP A N 1
ATOM 965 C CA . ASP A 1 121 ? -14.577 -11.184 -0.036 1.00 96.25 121 ASP A CA 1
ATOM 966 C C . ASP A 1 121 ? -13.252 -11.602 -0.687 1.00 96.25 121 ASP A C 1
ATOM 968 O O . ASP A 1 121 ? -12.581 -12.525 -0.219 1.00 96.25 121 ASP A O 1
ATOM 972 N N . ILE A 1 122 ? -12.814 -10.855 -1.704 1.00 94.75 122 ILE A N 1
ATOM 973 C CA . ILE A 1 122 ? -11.533 -11.098 -2.371 1.00 94.75 122 ILE A CA 1
ATOM 974 C C . ILE A 1 122 ? -10.371 -10.794 -1.423 1.00 94.75 122 ILE A C 1
ATOM 976 O O . ILE A 1 122 ? -9.425 -11.578 -1.359 1.00 94.75 122 ILE A O 1
ATOM 980 N N . LEU A 1 123 ? -10.429 -9.692 -0.668 1.00 92.38 123 LEU A N 1
ATOM 981 C CA . LEU A 1 123 ? -9.384 -9.349 0.300 1.00 92.38 123 LEU A CA 1
ATOM 982 C C . LEU A 1 123 ? -9.193 -10.463 1.335 1.00 92.38 123 LEU A C 1
ATOM 984 O O . LEU A 1 123 ? -8.065 -10.897 1.547 1.00 92.38 123 LEU A O 1
ATOM 988 N N . VAL A 1 124 ? -10.284 -10.952 1.930 1.00 91.25 124 VAL A N 1
ATOM 989 C CA . VAL A 1 124 ? -10.237 -12.044 2.914 1.00 91.25 124 VAL A CA 1
ATOM 990 C C . VAL A 1 124 ? -9.723 -13.337 2.281 1.00 91.25 124 VAL A C 1
ATOM 992 O O . VAL A 1 124 ? -8.945 -14.033 2.911 1.00 91.25 124 VAL A O 1
ATOM 995 N N . SER A 1 125 ? -10.070 -13.643 1.026 1.00 91.44 125 SER A N 1
ATOM 996 C CA . SER A 1 125 ? -9.545 -14.840 0.342 1.00 91.44 125 SER A CA 1
ATOM 997 C C . SER A 1 125 ? -8.028 -14.807 0.090 1.00 91.44 125 SER A C 1
ATOM 999 O O . SER A 1 125 ? -7.394 -15.857 -0.017 1.00 91.44 125 SER A O 1
ATOM 1001 N N . LYS A 1 126 ? -7.441 -13.607 -0.025 1.00 87.69 126 LYS A N 1
ATOM 1002 C CA . LYS A 1 126 ? -6.005 -13.408 -0.278 1.00 87.69 126 LYS A CA 1
ATOM 1003 C C . LYS A 1 126 ? -5.163 -13.405 0.998 1.00 87.69 126 LYS A C 1
ATOM 1005 O O . LYS A 1 126 ? -3.975 -13.720 0.921 1.00 87.69 126 LYS A O 1
ATOM 1010 N N . LEU A 1 127 ? -5.769 -13.045 2.132 1.00 86.19 127 LEU A N 1
ATOM 1011 C CA . LEU A 1 127 ? -5.179 -13.146 3.466 1.00 86.19 127 LEU A CA 1
ATOM 1012 C C . LEU A 1 127 ? -5.314 -14.592 3.947 1.00 86.19 127 LEU A C 1
ATOM 1014 O O . LEU A 1 127 ? -4.346 -15.354 3.740 1.00 86.19 127 LEU A O 1
#

Secondary structure (DSSP, 8-state):
-HHHHHHHHHHTT---HHHH-EEEEEEEPSS-TT-GGGEEEEEEE-HHHHHHHHHHHHHHHHHHHHTT-S-TT--TT-TT--HHHHHHHHHHHHHHHHTTT----------TTTTTS--HHHHHHH-

Nearest PDB structures (foldseek):
  8ibz-assembly1_C  TM=8.278E-01  e=3.068E-03  Bombyx mori
  8gh6-assembly1_A  TM=8.622E-01  e=3.308E-02  Bombyx mori
  5dc3-assembly2_d1  TM=3.153E-01  e=2.133E-01  Saccharomyces cerevisiae S288C
  9bdl-assembly1_AS21  TM=3.010E-01  e=2.758E-01  Oryctolagus cuniculus
  4gmg-assembly2_C  TM=2.325E-01  e=4.374E+00  Yersinia enterocolitica subsp. enterocolitica 8081

InterPro domains:
  IPR000477 Reverse transcriptase domain [PF00078] (32-126)
  IPR000477 Reverse transcriptase domain [PS50878] (8-127)